Protein AF-A0A445G008-F1 (afdb_monomer_lite)

Foldseek 3Di:
DFDFDDDCPVQVVLLVVCVVVVPDDAKDFSDKDADDPPHFAPGIWTWIQGRNDTDIDGKGWGPPDPGDID

InterPro domains:
  IPR044562 Protein C2-DOMAIN ABA-RELATED [PTHR45933] (1-70)

pLDDT: mean 93.32, std 7.04, range [62.91, 98.12]

Structure (mmCIF, N/CA/C/O backbone):
data_AF-A0A445G008-F1
#
_entry.id   AF-A0A445G008-F1
#
loop_
_atom_site.group_PDB
_atom_site.id
_atom_site.type_symbol
_atom_site.label_atom_id
_atom_site.label_alt_id
_atom_site.label_comp_id
_atom_site.label_asym_id
_atom_site.label_entity_id
_atom_si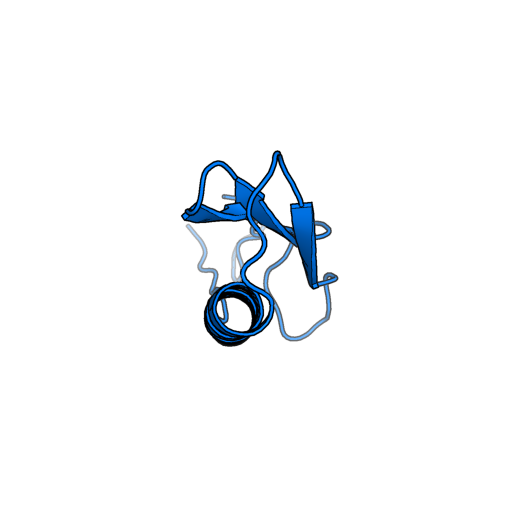te.label_seq_id
_atom_site.pdbx_PDB_ins_code
_atom_site.Cartn_x
_atom_site.Cartn_y
_atom_site.Cartn_z
_atom_site.occupancy
_atom_site.B_iso_or_equiv
_atom_site.auth_seq_id
_atom_site.auth_comp_id
_atom_site.auth_asym_id
_atom_site.auth_atom_id
_atom_site.pdbx_PDB_model_num
ATOM 1 N N . MET A 1 1 ? 1.091 2.881 -22.868 1.00 83.38 1 MET A N 1
ATOM 2 C CA . MET A 1 1 ? 0.136 3.004 -21.744 1.00 83.38 1 MET A CA 1
ATOM 3 C C . MET A 1 1 ? 0.511 1.923 -20.744 1.00 83.38 1 MET A C 1
ATOM 5 O O . MET A 1 1 ? 0.383 0.757 -21.085 1.00 83.38 1 MET A O 1
ATOM 9 N N . GLY A 1 2 ? 1.149 2.301 -19.634 1.00 95.44 2 GLY A N 1
ATOM 10 C CA . GLY A 1 2 ? 1.848 1.373 -18.736 1.00 95.44 2 GLY A CA 1
ATOM 11 C C . GLY A 1 2 ? 0.917 0.567 -17.838 1.00 95.44 2 GLY A C 1
ATOM 12 O O . GLY A 1 2 ? -0.298 0.599 -18.009 1.00 95.44 2 GLY A O 1
ATOM 13 N N . ASN A 1 3 ? 1.491 -0.139 -16.866 1.00 96.81 3 ASN A N 1
ATOM 14 C CA . ASN A 1 3 ? 0.737 -0.906 -15.871 1.00 96.81 3 ASN A CA 1
ATOM 15 C C . ASN A 1 3 ? 1.107 -0.506 -14.440 1.00 96.81 3 ASN A C 1
ATOM 17 O O . ASN A 1 3 ? 2.145 0.102 -14.201 1.00 96.81 3 ASN A O 1
ATOM 21 N N . SER A 1 4 ? 0.251 -0.846 -13.487 1.00 97.75 4 SER A N 1
ATOM 22 C CA . SER A 1 4 ? 0.497 -0.660 -12.062 1.00 97.75 4 SER A CA 1
ATOM 23 C C . SER A 1 4 ? -0.257 -1.733 -11.284 1.00 97.75 4 SER A C 1
ATOM 25 O O . SER A 1 4 ? -1.195 -2.336 -11.811 1.00 97.75 4 SER A O 1
ATOM 27 N N . TYR A 1 5 ? 0.146 -1.987 -10.045 1.00 97.31 5 TYR A N 1
ATOM 28 C CA . TYR A 1 5 ? -0.565 -2.888 -9.146 1.00 97.31 5 TYR A CA 1
ATOM 29 C C . TYR A 1 5 ? -0.645 -2.301 -7.744 1.00 97.31 5 TYR A C 1
ATOM 31 O O . TYR A 1 5 ? 0.199 -1.515 -7.313 1.00 97.31 5 TYR A O 1
ATOM 39 N N . LEU A 1 6 ? -1.665 -2.743 -7.014 1.00 97.56 6 LEU A N 1
ATOM 40 C CA . LEU A 1 6 ? -1.888 -2.390 -5.625 1.00 97.56 6 LEU A CA 1
ATOM 41 C C . LEU A 1 6 ? -2.048 -3.668 -4.805 1.00 97.56 6 LEU A C 1
ATOM 43 O O . LEU A 1 6 ? -2.910 -4.500 -5.086 1.00 97.56 6 LEU A O 1
ATOM 47 N N . ASN A 1 7 ? -1.227 -3.820 -3.770 1.00 96.81 7 ASN A N 1
ATOM 48 C CA . ASN A 1 7 ? -1.408 -4.883 -2.792 1.00 96.81 7 ASN A CA 1
ATOM 49 C C . ASN A 1 7 ? -2.551 -4.506 -1.837 1.00 96.81 7 ASN A C 1
ATOM 51 O O . ASN A 1 7 ? -2.456 -3.504 -1.134 1.00 96.81 7 ASN A O 1
ATOM 55 N N . LEU A 1 8 ? -3.603 -5.327 -1.778 1.00 97.12 8 LEU A N 1
ATOM 56 C CA . LEU A 1 8 ? -4.774 -5.100 -0.919 1.00 97.12 8 LEU A CA 1
ATOM 57 C C . LEU A 1 8 ? -4.635 -5.691 0.496 1.00 97.12 8 LEU A C 1
ATOM 59 O O . LEU A 1 8 ? -5.511 -5.486 1.335 1.00 97.12 8 LEU A O 1
ATOM 63 N N . GLN A 1 9 ? -3.548 -6.408 0.807 1.00 97.31 9 GLN A N 1
ATOM 64 C CA . GLN A 1 9 ? -3.306 -6.920 2.165 1.00 97.31 9 GLN A CA 1
ATOM 65 C C . GLN A 1 9 ? -3.301 -5.818 3.242 1.00 97.31 9 GLN A C 1
ATOM 67 O O . GLN A 1 9 ? -3.963 -6.007 4.266 1.00 97.31 9 GLN A O 1
ATOM 72 N N . PRO A 1 10 ? -2.646 -4.654 3.044 1.00 96.75 10 PRO A N 1
ATOM 73 C CA . PRO A 1 10 ? -2.735 -3.532 3.976 1.00 96.75 10 PRO A CA 1
ATOM 74 C C . PRO A 1 10 ? -4.177 -3.092 4.254 1.00 96.75 10 PRO A C 1
ATOM 76 O O . PRO A 1 10 ? -4.538 -2.948 5.423 1.00 96.75 10 PRO A O 1
ATOM 79 N N . LEU A 1 11 ? -5.014 -2.967 3.220 1.00 97.00 11 LEU A N 1
ATOM 80 C CA . LEU A 1 11 ? -6.426 -2.599 3.354 1.00 97.00 11 LEU A CA 1
ATOM 81 C C . LEU A 1 11 ? -7.218 -3.653 4.140 1.00 97.00 11 LEU A C 1
ATOM 83 O O . LEU A 1 11 ? -7.895 -3.321 5.111 1.00 97.00 11 LEU A O 1
ATOM 87 N N . ASN A 1 12 ? -7.059 -4.932 3.791 1.00 96.88 12 ASN A N 1
ATOM 88 C CA . ASN A 1 12 ? -7.708 -6.038 4.500 1.00 96.88 12 ASN A CA 1
ATOM 89 C C . ASN A 1 12 ? -7.303 -6.095 5.980 1.00 96.88 12 ASN A C 1
ATOM 91 O O . ASN A 1 12 ? -8.134 -6.357 6.850 1.00 96.88 12 ASN A O 1
ATOM 95 N N . SER A 1 13 ? -6.026 -5.844 6.283 1.00 95.94 13 SER A N 1
ATOM 96 C CA . SER A 1 13 ? -5.533 -5.817 7.663 1.00 95.94 13 SER A CA 1
ATOM 97 C C . SER A 1 13 ? -6.122 -4.652 8.466 1.00 95.94 13 SER A C 1
ATOM 99 O O . SER A 1 13 ? -6.482 -4.833 9.628 1.00 95.94 13 SER A O 1
ATOM 101 N N . ALA A 1 14 ? -6.284 -3.483 7.839 1.00 95.06 14 ALA A N 1
ATOM 102 C CA . ALA A 1 14 ? -6.892 -2.311 8.455 1.00 95.06 14 ALA A CA 1
ATOM 103 C C . ALA A 1 14 ? -8.396 -2.509 8.697 1.00 95.06 14 ALA A C 1
ATOM 105 O O . ALA A 1 14 ? -8.884 -2.157 9.767 1.00 95.06 14 ALA A O 1
ATOM 106 N N . ALA A 1 15 ? -9.113 -3.145 7.764 1.00 93.62 15 ALA A N 1
ATOM 107 C CA . ALA A 1 15 ? -10.519 -3.509 7.945 1.00 93.62 15 ALA A CA 1
ATOM 108 C C . ALA A 1 15 ? -10.724 -4.401 9.180 1.00 93.62 15 ALA A C 1
ATOM 110 O O . ALA A 1 15 ? -11.525 -4.078 10.055 1.00 93.62 15 ALA A O 1
ATOM 111 N N . ARG A 1 16 ? -9.907 -5.452 9.322 1.00 94.12 16 ARG A N 1
ATOM 112 C CA . ARG A 1 16 ? -9.931 -6.317 10.514 1.00 94.12 16 ARG A CA 1
ATOM 113 C C . ARG A 1 16 ? -9.604 -5.550 11.796 1.00 94.12 16 ARG A C 1
ATOM 115 O O . ARG A 1 16 ? -10.236 -5.778 12.823 1.00 94.12 16 ARG A O 1
ATOM 122 N N . LEU A 1 17 ? -8.621 -4.650 11.745 1.00 91.12 17 LEU A N 1
ATOM 123 C CA . LEU A 1 17 ? -8.242 -3.827 12.894 1.00 91.12 17 LEU A CA 1
ATOM 124 C C . LEU A 1 17 ? -9.398 -2.923 13.344 1.00 91.12 17 LEU A C 1
ATOM 126 O O . LEU A 1 17 ? -9.668 -2.833 14.539 1.00 91.12 17 LEU A O 1
ATOM 130 N N . ARG A 1 18 ? -10.100 -2.295 12.394 1.00 90.75 18 ARG A N 1
ATOM 131 C CA . ARG A 1 18 ? -11.279 -1.465 12.659 1.00 90.75 18 ARG A CA 1
ATOM 132 C C . ARG A 1 18 ? -12.385 -2.257 13.355 1.00 90.75 18 ARG A C 1
ATOM 134 O O . ARG A 1 18 ? -12.942 -1.758 14.331 1.00 90.75 18 ARG A O 1
ATOM 141 N N . ASP A 1 19 ? -12.648 -3.486 12.912 1.00 88.75 19 ASP A N 1
ATOM 142 C CA . ASP A 1 19 ? -13.672 -4.350 13.516 1.00 88.75 19 ASP A CA 1
ATOM 143 C C . ASP A 1 19 ? -13.320 -4.753 14.961 1.00 88.75 19 ASP A C 1
ATOM 145 O O . ASP A 1 19 ? -14.195 -4.785 15.827 1.00 88.75 19 ASP A O 1
ATOM 149 N N . ILE A 1 20 ? -12.037 -5.009 15.246 1.00 88.12 20 ILE A N 1
ATOM 150 C CA . ILE A 1 20 ? -11.553 -5.353 16.596 1.00 88.12 20 ILE A CA 1
ATOM 151 C C . ILE A 1 20 ? -11.621 -4.145 17.532 1.00 88.12 20 ILE A C 1
ATOM 153 O O . ILE A 1 20 ? -12.114 -4.250 18.654 1.00 88.12 20 ILE A O 1
ATOM 157 N N . LEU A 1 21 ? -11.106 -3.001 17.080 1.00 84.62 21 LEU A N 1
ATOM 158 C CA . LEU A 1 21 ? -11.007 -1.792 17.895 1.00 84.62 21 LEU A CA 1
ATOM 159 C C . LEU A 1 21 ? -12.345 -1.059 18.037 1.00 84.62 21 LEU A C 1
ATOM 161 O O . LEU A 1 21 ? -12.436 -0.148 18.856 1.00 84.62 21 LEU A O 1
ATOM 165 N N . LYS A 1 22 ? -13.365 -1.440 17.252 1.00 83.12 22 LYS A N 1
ATOM 166 C CA . LYS A 1 22 ? -14.656 -0.743 17.162 1.00 83.12 22 LYS A CA 1
ATOM 167 C C . LYS A 1 22 ? -14.452 0.764 17.013 1.00 83.12 22 LYS A C 1
ATOM 169 O O . LYS A 1 22 ? -15.054 1.550 17.739 1.00 83.12 22 LYS A O 1
ATOM 174 N N . VAL A 1 23 ? -13.544 1.156 16.113 1.00 73.88 23 VAL A N 1
ATOM 175 C CA . VAL A 1 23 ? -13.209 2.567 15.873 1.00 73.88 23 VAL A CA 1
ATOM 176 C C . VAL A 1 23 ? -14.464 3.273 15.368 1.00 73.88 23 VAL A C 1
ATOM 178 O O . VAL A 1 23 ? -14.786 3.191 14.186 1.00 73.88 23 VAL A O 1
ATOM 181 N N . SER A 1 24 ? -15.182 3.928 16.278 1.00 62.91 24 SER A N 1
ATOM 182 C CA . SER A 1 24 ? -16.430 4.634 16.004 1.00 62.91 24 SER A CA 1
ATOM 183 C C . SER A 1 24 ? -16.342 6.051 16.564 1.00 62.91 24 SER A C 1
ATOM 185 O O . SER A 1 24 ? -16.660 6.281 17.729 1.00 62.91 24 SER A O 1
ATOM 187 N N . SER A 1 25 ? -15.838 6.980 15.748 1.00 66.00 25 SER A N 1
ATOM 188 C CA . SER A 1 25 ? -16.049 8.435 15.841 1.00 66.00 25 SER A CA 1
ATOM 189 C C . SER A 1 25 ? -15.025 9.150 14.950 1.00 66.00 25 SER A C 1
ATOM 191 O O . SER A 1 25 ? -13.835 9.134 15.253 1.00 66.00 25 SER A O 1
ATOM 193 N N . GLY A 1 26 ? -15.490 9.834 13.902 1.00 75.19 26 GLY A N 1
ATOM 194 C CA . GLY A 1 26 ? -14.655 10.695 13.055 1.00 75.19 26 GLY A CA 1
ATOM 195 C C . GLY A 1 26 ? -13.724 9.955 12.088 1.00 75.19 26 GLY A C 1
ATOM 196 O O . GLY A 1 26 ? -13.820 8.743 11.902 1.00 75.19 26 GLY A O 1
ATOM 197 N N . GLU A 1 27 ? -12.839 10.712 11.437 1.00 87.00 27 GLU A N 1
ATOM 198 C CA . GLU A 1 27 ? -11.783 10.158 10.588 1.00 87.00 27 GLU A CA 1
ATOM 199 C C . GLU A 1 27 ? -10.617 9.668 11.452 1.00 87.00 27 GLU A C 1
ATOM 201 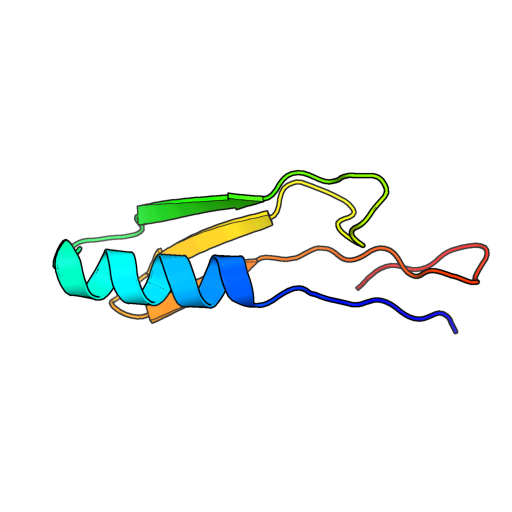O O . GLU A 1 27 ? -10.094 10.399 12.290 1.00 87.00 27 GLU A O 1
ATOM 206 N N . THR A 1 28 ? -10.199 8.420 11.248 1.00 91.81 28 THR A N 1
ATOM 207 C CA . THR A 1 28 ? -9.036 7.834 11.926 1.00 91.81 28 THR A CA 1
ATOM 208 C C . THR A 1 28 ? -8.128 7.159 10.915 1.00 91.81 28 THR A C 1
ATOM 210 O O . THR A 1 28 ? -8.550 6.239 10.217 1.00 91.81 28 THR A O 1
ATOM 213 N N . THR A 1 29 ? -6.855 7.545 10.868 1.00 93.56 29 THR A N 1
ATOM 214 C 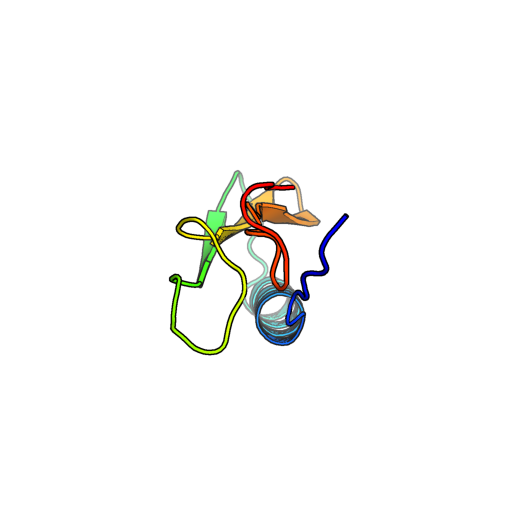CA . THR A 1 29 ? -5.849 6.820 10.084 1.00 93.56 29 THR A CA 1
ATOM 215 C C . THR A 1 29 ? -5.497 5.506 10.774 1.00 93.56 29 THR A C 1
ATOM 217 O O . THR A 1 29 ? -4.976 5.492 11.886 1.00 93.56 29 THR A O 1
ATOM 220 N N . LEU A 1 30 ? -5.768 4.390 10.100 1.00 94.38 30 LEU A N 1
ATOM 221 C CA . LEU A 1 30 ? -5.497 3.040 10.595 1.00 94.38 30 LEU A CA 1
ATOM 222 C C . LEU A 1 30 ? -4.092 2.568 10.213 1.00 94.38 30 LEU A C 1
ATOM 224 O O . LEU A 1 30 ? -3.459 1.819 10.957 1.00 94.38 30 LEU A O 1
ATOM 228 N N . ARG A 1 31 ? -3.618 2.955 9.023 1.00 95.56 31 ARG A N 1
ATOM 229 C CA . ARG A 1 31 ? -2.322 2.528 8.483 1.00 95.56 31 ARG A CA 1
ATOM 230 C C . ARG A 1 31 ? -1.820 3.491 7.411 1.00 95.56 31 ARG A C 1
ATOM 232 O O . ARG A 1 31 ? -2.610 4.096 6.695 1.00 95.56 31 ARG A O 1
ATOM 239 N N . LYS A 1 32 ? -0.498 3.554 7.264 1.00 97.12 32 LYS A N 1
ATOM 240 C CA . LYS A 1 32 ? 0.195 4.184 6.138 1.00 97.12 32 LYS A CA 1
ATOM 241 C C . LYS A 1 32 ? 1.052 3.153 5.408 1.00 97.12 32 LYS A C 1
ATOM 243 O O . LYS A 1 32 ? 1.567 2.229 6.040 1.00 97.12 32 LYS A O 1
ATOM 248 N N . VAL A 1 33 ? 1.168 3.291 4.093 1.00 97.88 33 VAL A N 1
ATOM 249 C CA . VAL A 1 33 ? 2.036 2.479 3.235 1.00 97.88 33 VAL A CA 1
ATOM 250 C C . VAL A 1 33 ? 2.959 3.427 2.483 1.00 97.88 33 VAL A C 1
ATOM 252 O O . VAL A 1 33 ? 2.498 4.304 1.752 1.00 97.88 33 VAL A O 1
ATOM 255 N N . THR A 1 34 ? 4.259 3.272 2.694 1.00 97.88 34 THR A N 1
ATOM 256 C CA . THR A 1 34 ? 5.293 4.086 2.060 1.00 97.88 34 THR A CA 1
ATOM 257 C C . THR A 1 34 ? 5.676 3.523 0.686 1.00 97.88 34 THR A C 1
ATOM 259 O O . THR A 1 34 ? 5.647 2.306 0.495 1.00 97.88 34 THR A O 1
ATOM 262 N N . PRO A 1 35 ? 6.051 4.378 -0.279 1.00 97.75 35 PRO A N 1
ATOM 263 C CA . PRO A 1 35 ? 6.670 3.936 -1.524 1.00 97.75 35 PRO A CA 1
ATOM 264 C C . PRO A 1 35 ? 7.939 3.116 -1.285 1.00 97.75 35 PRO A C 1
ATOM 266 O O . PRO A 1 35 ? 8.737 3.447 -0.407 1.00 97.75 35 PRO A O 1
ATOM 269 N N . ASP A 1 36 ? 8.135 2.079 -2.094 1.00 95.94 36 ASP A N 1
ATOM 270 C CA . ASP A 1 36 ? 9.344 1.254 -2.112 1.00 95.94 36 ASP A CA 1
ATOM 271 C C . ASP A 1 36 ? 9.632 0.729 -3.537 1.00 95.94 36 ASP A C 1
ATOM 273 O O . ASP A 1 36 ? 8.899 1.033 -4.481 1.00 95.94 36 ASP A O 1
ATOM 277 N N . SER A 1 37 ? 10.722 -0.028 -3.717 1.00 94.81 37 SER A N 1
ATOM 278 C CA . SER A 1 37 ? 11.102 -0.592 -5.026 1.00 94.81 37 SER A CA 1
ATOM 279 C C . SER A 1 37 ? 10.127 -1.658 -5.541 1.00 94.81 37 SER A C 1
ATOM 281 O O . SER A 1 37 ? 9.989 -1.868 -6.750 1.00 94.81 37 SER A O 1
ATOM 283 N N . GLU A 1 38 ? 9.411 -2.306 -4.630 1.00 95.12 38 GLU A N 1
ATOM 284 C CA . GLU A 1 38 ? 8.549 -3.458 -4.869 1.00 95.12 38 GLU A CA 1
ATOM 285 C C . GLU A 1 38 ? 7.073 -3.077 -4.998 1.00 95.12 38 GLU A C 1
ATOM 287 O O . GLU A 1 38 ? 6.233 -3.947 -5.223 1.00 95.12 38 GLU A O 1
ATOM 292 N N . ASN A 1 39 ? 6.722 -1.798 -4.886 1.00 97.06 39 ASN A N 1
ATOM 293 C CA . ASN A 1 39 ? 5.359 -1.312 -5.042 1.00 97.06 39 ASN A CA 1
ATOM 294 C C . ASN A 1 39 ? 5.266 -0.201 -6.098 1.00 97.06 39 ASN A C 1
ATOM 296 O O . ASN A 1 39 ? 6.254 0.217 -6.707 1.00 97.06 39 ASN A O 1
ATOM 300 N N . CYS A 1 40 ? 4.041 0.211 -6.409 1.00 98.06 40 CYS A N 1
ATOM 301 C CA . CYS A 1 40 ? 3.781 1.220 -7.432 1.00 98.06 40 CYS A CA 1
ATOM 302 C C . CYS A 1 40 ? 3.337 2.564 -6.851 1.00 98.06 40 CYS A C 1
ATOM 304 O O . CYS A 1 40 ? 2.783 3.370 -7.588 1.00 98.06 40 CYS A O 1
ATOM 306 N N . LEU A 1 41 ? 3.534 2.820 -5.559 1.00 98.12 41 LEU A N 1
ATOM 307 C CA . LEU A 1 41 ? 3.108 4.074 -4.949 1.00 98.12 41 LEU A CA 1
ATOM 308 C C . LEU A 1 41 ? 4.016 5.228 -5.399 1.00 98.12 41 LEU A C 1
ATOM 310 O O . LEU A 1 41 ? 5.236 5.149 -5.296 1.00 98.12 41 LEU A O 1
ATOM 314 N N . ALA A 1 42 ? 3.418 6.315 -5.880 1.00 97.38 42 ALA A N 1
ATOM 315 C CA . ALA A 1 42 ? 4.126 7.558 -6.190 1.00 97.38 42 ALA A CA 1
ATOM 316 C C . ALA A 1 42 ? 4.349 8.430 -4.937 1.00 97.38 42 ALA A C 1
ATOM 318 O O . ALA A 1 42 ? 5.223 9.293 -4.923 1.00 97.38 42 ALA A O 1
ATOM 319 N N . GLY A 1 43 ? 3.580 8.179 -3.873 1.00 97.19 43 GLY A N 1
ATOM 320 C CA . GLY A 1 43 ? 3.653 8.862 -2.584 1.00 97.19 43 GLY A CA 1
ATOM 321 C C . GLY A 1 43 ? 3.061 8.007 -1.462 1.00 97.19 43 GLY A C 1
ATOM 322 O O . GLY A 1 43 ? 2.575 6.903 -1.700 1.00 97.19 43 GLY A O 1
ATOM 323 N N . GLU A 1 44 ? 3.116 8.500 -0.225 1.00 97.62 44 GLU A N 1
ATOM 324 C CA . GLU A 1 44 ? 2.530 7.791 0.918 1.00 97.62 44 GLU A CA 1
ATOM 325 C C . GLU A 1 44 ? 1.026 7.547 0.708 1.00 97.62 44 GLU A C 1
ATOM 327 O O . GLU A 1 44 ? 0.256 8.474 0.459 1.00 97.62 44 GLU A O 1
ATOM 332 N N . SER A 1 45 ? 0.602 6.290 0.844 1.00 97.69 45 SER A N 1
ATOM 333 C CA . SER A 1 45 ? -0.806 5.895 0.825 1.00 97.69 45 SER A CA 1
ATOM 334 C C . SER A 1 45 ? -1.330 5.783 2.251 1.00 97.69 45 SER A C 1
ATOM 336 O O . SER A 1 45 ? -0.749 5.083 3.082 1.00 97.69 45 SER A O 1
ATOM 338 N N . SER A 1 46 ? -2.447 6.450 2.537 1.00 97.19 46 SER A N 1
ATOM 339 C CA . SER A 1 46 ? -3.121 6.376 3.837 1.00 97.19 46 SER A CA 1
ATOM 340 C C . SER A 1 46 ? -4.377 5.519 3.749 1.00 97.19 46 SER A C 1
ATOM 342 O O . SER A 1 46 ? -5.159 5.637 2.803 1.00 97.19 46 SER A O 1
ATOM 344 N N . ILE A 1 47 ? -4.566 4.668 4.757 1.00 97.38 47 ILE A N 1
ATOM 345 C CA . ILE A 1 47 ? -5.775 3.879 4.970 1.00 97.38 47 ILE A CA 1
ATOM 346 C C . ILE A 1 47 ? -6.501 4.454 6.182 1.00 97.38 47 ILE A C 1
ATOM 348 O O . ILE A 1 47 ? -5.993 4.378 7.305 1.00 97.38 47 ILE A O 1
ATOM 352 N N . ASN A 1 48 ? -7.690 5.001 5.951 1.00 95.19 48 A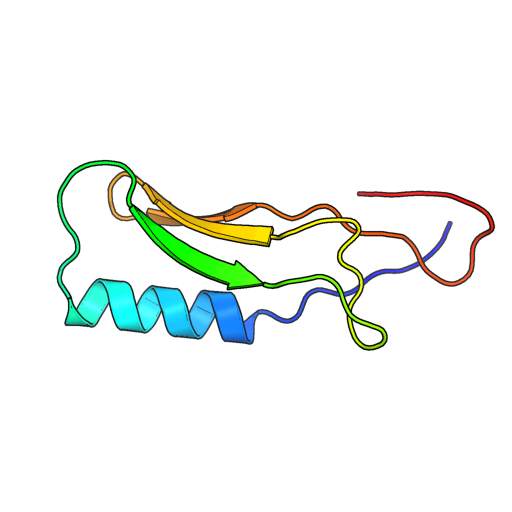SN A N 1
ATOM 353 C CA . ASN A 1 48 ? -8.485 5.712 6.944 1.00 95.19 48 ASN A CA 1
ATOM 354 C C . ASN A 1 48 ? -9.814 4.988 7.188 1.00 95.19 48 ASN A C 1
ATOM 356 O O . ASN A 1 48 ? -10.406 4.433 6.266 1.00 95.19 48 ASN A O 1
ATOM 360 N N . CYS A 1 49 ? -10.294 5.013 8.428 1.00 93.56 49 CYS A N 1
ATOM 361 C CA . CYS A 1 49 ? -11.690 4.757 8.759 1.00 93.56 49 CYS A CA 1
ATOM 362 C C . CYS A 1 4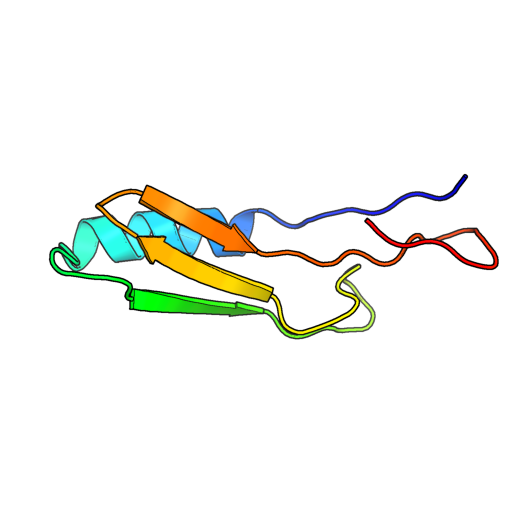9 ? -12.429 6.094 8.735 1.00 93.56 49 CYS A C 1
ATOM 364 O O . CYS A 1 49 ? -12.065 6.997 9.488 1.00 93.56 49 CYS A O 1
ATOM 366 N N . VAL A 1 50 ? -13.443 6.221 7.887 1.00 91.62 50 VAL A N 1
ATOM 367 C CA . VAL A 1 50 ? -14.299 7.406 7.785 1.00 91.62 50 VAL A CA 1
ATOM 368 C C . VAL A 1 50 ? -15.740 6.931 7.810 1.00 91.62 50 VAL A C 1
ATOM 370 O O . VAL A 1 50 ? -16.148 6.182 6.926 1.00 91.62 50 VAL A O 1
ATOM 373 N N . ASN A 1 51 ? -16.511 7.361 8.812 1.00 87.75 51 ASN A N 1
ATOM 374 C CA . ASN A 1 51 ? -17.927 7.001 8.958 1.00 87.75 51 ASN A CA 1
ATOM 375 C C . ASN A 1 51 ? -18.167 5.492 8.787 1.00 87.75 51 ASN A C 1
ATOM 377 O O . ASN A 1 51 ? -18.962 5.078 7.947 1.00 87.75 51 ASN A O 1
ATOM 381 N N . ASP A 1 52 ? -17.424 4.676 9.539 1.00 85.50 52 ASP A N 1
ATOM 382 C CA . ASP A 1 52 ? -17.511 3.210 9.514 1.00 85.50 52 ASP A CA 1
ATOM 383 C C . ASP A 1 52 ? -17.047 2.515 8.221 1.00 85.50 52 ASP A C 1
ATOM 385 O O . ASP A 1 52 ? -17.096 1.286 8.132 1.00 85.50 52 ASP A O 1
ATOM 389 N N . VAL A 1 53 ? -16.523 3.266 7.250 1.00 90.62 53 VAL A N 1
ATOM 390 C CA . VAL A 1 53 ? -15.971 2.739 5.998 1.00 90.62 53 VAL A CA 1
ATOM 391 C C . VAL A 1 53 ? -14.450 2.843 6.008 1.00 90.62 53 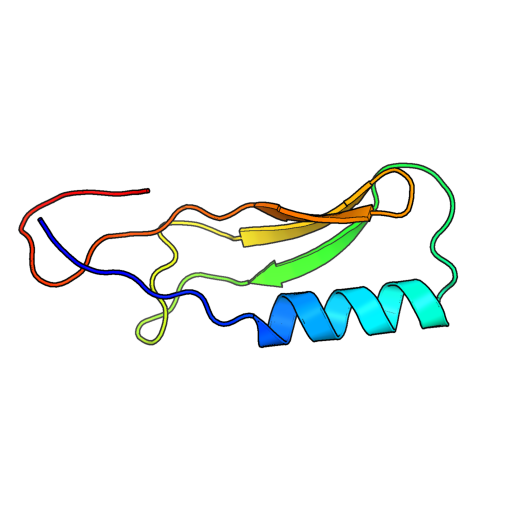VAL A C 1
ATOM 393 O O . VAL A 1 53 ? -13.887 3.889 6.325 1.00 90.62 53 VAL A O 1
ATOM 396 N N . VAL A 1 54 ? -13.769 1.762 5.623 1.00 94.38 54 VAL A N 1
ATOM 397 C CA . VAL A 1 54 ? -12.314 1.772 5.437 1.00 94.38 54 VAL A CA 1
ATOM 398 C C . VAL A 1 54 ? -11.984 2.147 3.996 1.00 94.38 54 VAL A C 1
ATOM 400 O O . VAL A 1 54 ? -12.362 1.443 3.062 1.00 94.38 54 VAL A O 1
ATOM 403 N N . LEU A 1 55 ? -11.267 3.253 3.828 1.00 95.44 55 LEU A N 1
ATOM 404 C CA . LEU A 1 55 ? -10.859 3.819 2.545 1.00 95.44 55 LEU A CA 1
ATOM 405 C C . LEU A 1 55 ? -9.335 3.825 2.445 1.00 95.44 55 LEU A C 1
ATOM 407 O O . LEU A 1 55 ? -8.652 4.120 3.423 1.00 95.44 55 LEU A O 1
ATOM 411 N N . GLN A 1 56 ? -8.800 3.542 1.258 1.00 97.38 56 GLN A N 1
ATOM 412 C CA . GLN A 1 56 ? -7.379 3.701 0.960 1.00 97.38 56 GLN A CA 1
ATOM 413 C C . GLN A 1 56 ? -7.203 4.718 -0.163 1.00 97.38 56 GLN A C 1
ATOM 415 O O . GLN A 1 56 ? -7.649 4.483 -1.284 1.00 97.38 56 GLN A O 1
ATOM 420 N N . ASN A 1 57 ? -6.509 5.815 0.129 1.00 96.44 57 ASN A N 1
ATOM 421 C CA . ASN A 1 57 ? -6.093 6.774 -0.889 1.00 96.44 57 ASN A CA 1
ATOM 422 C C . ASN A 1 57 ? -4.760 6.319 -1.483 1.00 96.44 57 ASN A C 1
ATOM 424 O O . ASN A 1 57 ? -3.808 6.058 -0.740 1.00 96.44 57 ASN A O 1
ATOM 428 N N . VAL A 1 58 ? -4.692 6.208 -2.808 1.00 97.62 58 VAL A N 1
ATOM 429 C CA . VAL A 1 58 ? -3.489 5.794 -3.537 1.00 97.62 58 VAL A CA 1
ATOM 430 C C . VAL A 1 58 ? -3.182 6.784 -4.646 1.00 97.62 58 VAL A C 1
ATOM 432 O O . VAL A 1 58 ? -4.089 7.348 -5.245 1.00 97.62 58 VAL A O 1
ATOM 435 N N . TRP A 1 59 ? -1.893 6.950 -4.907 1.00 97.94 59 TRP A N 1
ATOM 436 C CA . TRP A 1 59 ? -1.370 7.565 -6.115 1.00 97.94 59 TRP A CA 1
ATOM 437 C C . TRP A 1 59 ? -0.368 6.573 -6.679 1.00 97.94 59 TRP A C 1
ATOM 439 O O . TRP A 1 59 ? 0.597 6.208 -6.000 1.00 97.94 59 TRP A O 1
ATOM 449 N N . LEU A 1 60 ? -0.629 6.079 -7.881 1.00 98.06 60 LEU A N 1
ATOM 450 C CA . LEU A 1 60 ? 0.121 5.002 -8.495 1.00 98.06 60 LEU A CA 1
ATOM 451 C C . LEU A 1 60 ? 0.972 5.508 -9.652 1.00 98.06 60 LEU A C 1
ATOM 453 O O . LEU A 1 60 ? 0.487 6.177 -10.554 1.00 98.06 60 LEU A O 1
ATOM 457 N N . ARG A 1 61 ? 2.244 5.120 -9.674 1.00 97.56 61 ARG A N 1
ATOM 458 C CA . ARG A 1 61 ? 3.131 5.303 -10.820 1.00 97.56 61 ARG A CA 1
ATOM 459 C C . ARG A 1 61 ? 2.963 4.153 -11.807 1.00 97.56 61 ARG A C 1
ATOM 461 O O . ARG A 1 61 ? 2.978 2.983 -11.411 1.00 97.56 61 ARG A O 1
ATOM 468 N N . LEU A 1 62 ? 2.842 4.479 -13.093 1.00 97.81 62 LEU A N 1
ATOM 469 C CA . LEU A 1 62 ? 2.840 3.484 -14.161 1.00 97.81 62 LEU A CA 1
ATOM 470 C C . LEU A 1 62 ? 4.258 2.966 -14.429 1.00 97.81 62 LEU A C 1
ATOM 472 O O . LEU A 1 62 ? 5.223 3.722 -14.504 1.00 97.81 62 LEU A O 1
ATOM 476 N N . ARG A 1 63 ? 4.369 1.653 -14.614 1.00 94.94 63 ARG A N 1
ATOM 477 C CA . ARG A 1 63 ? 5.577 0.930 -15.016 1.00 94.94 63 ARG A CA 1
ATOM 478 C C . ARG A 1 63 ? 5.536 0.610 -16.512 1.00 94.94 63 ARG A C 1
ATOM 480 O O . ARG A 1 63 ? 4.463 0.485 -17.108 1.00 94.94 63 ARG A O 1
ATOM 487 N N . GLY A 1 64 ? 6.717 0.452 -17.114 1.00 95.50 64 GLY A N 1
ATOM 488 C CA . GLY A 1 64 ? 6.869 0.110 -18.536 1.00 95.50 64 GLY A CA 1
ATOM 489 C C . GLY A 1 64 ? 6.542 1.253 -19.505 1.00 95.50 64 GLY A C 1
ATOM 490 O O . GLY A 1 64 ? 6.274 0.997 -20.676 1.00 95.50 64 GLY A O 1
ATOM 491 N N . VAL A 1 65 ? 6.526 2.498 -19.023 1.00 96.88 65 VAL A N 1
ATOM 492 C CA . VAL A 1 65 ? 6.318 3.721 -19.813 1.00 96.88 65 VAL A CA 1
ATOM 493 C C . VAL A 1 65 ? 7.218 4.843 -19.307 1.00 96.88 65 VAL A C 1
ATOM 495 O O . VAL A 1 65 ? 7.630 4.826 -18.151 1.00 96.88 65 VAL A O 1
ATOM 498 N N . GLU A 1 66 ? 7.502 5.819 -20.169 1.00 95.88 66 GLU A N 1
ATOM 499 C CA . GLU A 1 66 ? 8.336 6.985 -19.839 1.00 95.88 66 GLU A CA 1
ATOM 500 C C . GLU A 1 66 ? 7.679 7.912 -18.806 1.00 95.88 66 GLU A C 1
ATOM 502 O O . GLU A 1 66 ? 8.367 8.555 -18.016 1.00 95.88 66 GLU A O 1
ATOM 507 N N . SER A 1 67 ? 6.346 7.981 -18.800 1.00 94.69 67 SER A N 1
ATOM 508 C CA . SER A 1 67 ? 5.571 8.775 -17.850 1.00 94.69 67 SER A CA 1
ATOM 509 C C . SER A 1 67 ? 4.143 8.244 -17.698 1.00 94.69 67 SER A C 1
ATOM 511 O O . SER A 1 67 ? 3.626 7.525 -18.560 1.00 94.69 67 SER A O 1
ATOM 513 N N . GLY A 1 68 ? 3.510 8.600 -16.579 1.00 96.75 68 GLY A N 1
ATOM 514 C CA . GLY A 1 68 ? 2.099 8.337 -16.309 1.00 96.75 68 GLY A CA 1
ATOM 515 C C . GLY A 1 68 ? 1.840 7.899 -14.872 1.00 96.75 68 GLY A C 1
ATOM 516 O O . GLY A 1 68 ? 2.610 7.135 -14.286 1.00 96.75 68 GLY A O 1
ATOM 517 N N . GLU A 1 69 ? 0.737 8.389 -14.317 1.00 96.88 69 GLU A N 1
ATOM 518 C CA . GLU A 1 69 ? 0.292 8.125 -12.951 1.00 96.88 69 GLU A CA 1
ATOM 519 C C . GLU A 1 69 ? -1.243 7.965 -12.925 1.00 96.88 69 GLU A C 1
ATOM 521 O O . GLU A 1 69 ? -1.915 8.415 -13.860 1.00 96.88 69 GLU A O 1
ATOM 526 N N . LEU A 1 70 ? -1.774 7.288 -11.900 1.00 94.12 70 LEU A N 1
ATOM 527 C CA . LEU A 1 70 ? -3.207 7.086 -11.627 1.00 94.12 70 LEU A CA 1
ATOM 528 C C . LEU A 1 70 ? -3.566 7.452 -10.187 1.00 94.12 70 LEU A C 1
ATOM 530 O O . LEU A 1 70 ? -2.740 7.161 -9.290 1.00 94.12 70 LEU A O 1
#

Radius of gyration: 13.86 Å; chains: 1; bounding box: 29×18×40 Å

Secondary structure (DSSP, 8-state):
--B-----HHHHHHHHHHHHHT--SS-EEEEEE---TTS-BSS-EEEEEETTEEEEE--BBPBSSSS-B-

Sequence (70 aa):
MGNSYLNLQPLNSAARLRDILKVSSGETTLRKVTPDSENCLAGESSINCVNDVVLQNVWLRLRGVESGEL

Organism: Glycine soja (NCBI:txid3848)